Protein AF-A0A3C0JD34-F1 (afdb_monomer)

Radius of gyration: 11.87 Å; Cα contacts (8 Å, |Δi|>4): 28; chains: 1; bounding box: 24×22×36 Å

Mean predicted aligned error: 6.69 Å

Foldseek 3Di:
DDDPPPLVVLLVVLVVLVCQCPDPPNDVVSVVVLVVQCVVDVSNVVSNVVVVVD

Solvent-accessible surface area (backbone atoms only — not comparable to full-atom values): 3203 Å² total; per-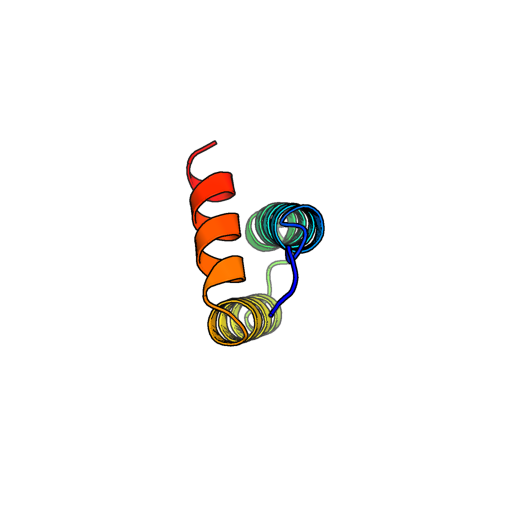residue (Å²): 142,76,78,85,73,66,65,67,58,40,39,51,53,29,52,52,49,51,56,44,69,72,34,96,79,55,43,74,66,56,53,52,52,48,53,50,50,41,70,74,34,73,65,35,43,56,26,34,58,54,56,77,72,107

Structure (mmCIF, N/CA/C/O backbone):
data_AF-A0A3C0JD34-F1
#
_entry.id   AF-A0A3C0JD34-F1
#
loop_
_atom_site.group_PDB
_atom_site.id
_atom_site.type_symbol
_atom_site.label_atom_id
_atom_site.label_alt_id
_atom_site.label_comp_id
_atom_site.label_asym_id
_atom_site.label_entity_id
_atom_site.label_seq_id
_atom_site.pdbx_PDB_ins_code
_atom_site.Cartn_x
_atom_site.Cartn_y
_atom_site.Cartn_z
_atom_site.occupancy
_atom_site.B_iso_or_equiv
_atom_site.auth_seq_id
_atom_site.auth_comp_id
_atom_site.auth_asym_id
_atom_site.auth_atom_id
_atom_site.pdbx_PDB_model_num
ATOM 1 N N . MET A 1 1 ? 13.627 -11.614 -24.922 1.00 35.56 1 MET A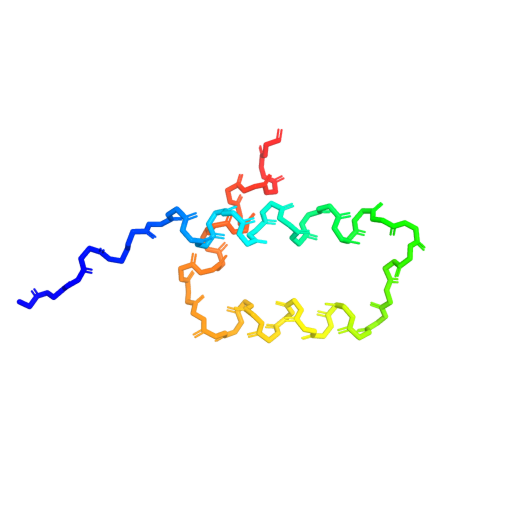 N 1
ATOM 2 C CA . MET A 1 1 ? 14.209 -10.963 -23.736 1.00 35.56 1 MET A CA 1
ATOM 3 C C . MET A 1 1 ? 13.548 -9.613 -23.560 1.00 35.56 1 MET A C 1
ATOM 5 O O . MET A 1 1 ? 13.897 -8.705 -24.287 1.00 35.56 1 MET A O 1
ATOM 9 N N . ASN A 1 2 ? 12.555 -9.425 -22.705 1.00 37.44 2 ASN A N 1
ATOM 10 C CA . ASN A 1 2 ? 11.845 -10.337 -21.815 1.00 37.44 2 ASN A CA 1
ATOM 11 C C . ASN A 1 2 ? 10.658 -9.528 -21.238 1.00 37.44 2 ASN A C 1
ATOM 13 O O . ASN A 1 2 ? 10.767 -8.312 -21.122 1.00 37.44 2 ASN A O 1
ATOM 17 N N . ASP A 1 3 ? 9.527 -10.209 -21.046 1.00 44.72 3 ASP A N 1
ATOM 18 C CA . ASP A 1 3 ? 8.327 -9.809 -20.296 1.00 44.72 3 ASP A CA 1
ATOM 19 C C . ASP A 1 3 ? 7.923 -8.321 -20.269 1.00 44.72 3 ASP A C 1
ATOM 21 O O . ASP A 1 3 ? 8.341 -7.512 -19.450 1.00 44.72 3 ASP A O 1
ATOM 25 N N . ASN A 1 4 ? 6.931 -8.018 -21.108 1.00 44.25 4 ASN A N 1
ATOM 26 C CA . ASN A 1 4 ? 5.880 -7.054 -20.801 1.00 44.25 4 ASN A CA 1
ATOM 27 C C . ASN A 1 4 ? 5.202 -7.493 -19.483 1.00 44.25 4 ASN A C 1
ATOM 29 O O . ASN A 1 4 ? 4.185 -8.188 -19.506 1.00 44.25 4 ASN A O 1
ATOM 33 N N . VAL A 1 5 ? 5.811 -7.175 -18.335 1.00 54.56 5 VAL A N 1
ATOM 34 C CA . VAL A 1 5 ? 5.158 -7.280 -17.029 1.00 54.56 5 VAL A CA 1
ATOM 35 C C . VAL A 1 5 ? 3.957 -6.360 -17.085 1.00 54.56 5 VAL A C 1
ATOM 37 O O . VAL A 1 5 ? 4.069 -5.140 -17.098 1.00 54.56 5 VAL A O 1
ATOM 40 N N . THR A 1 6 ? 2.790 -6.956 -17.260 1.00 54.31 6 THR A N 1
ATOM 41 C CA . THR A 1 6 ? 1.547 -6.225 -17.425 1.00 54.31 6 THR A CA 1
ATOM 42 C C . THR A 1 6 ? 1.324 -5.381 -16.159 1.00 54.31 6 THR A C 1
ATOM 44 O O . THR A 1 6 ? 1.086 -5.959 -15.098 1.00 54.31 6 THR A O 1
ATOM 47 N N . PRO A 1 7 ? 1.366 -4.035 -16.227 1.00 55.59 7 PRO A N 1
ATOM 48 C CA . PRO A 1 7 ? 1.289 -3.164 -15.045 1.00 55.59 7 PRO A CA 1
ATOM 49 C C . PRO A 1 7 ? -0.085 -3.193 -14.349 1.00 55.59 7 PRO A C 1
ATOM 51 O O . PRO A 1 7 ? -0.290 -2.548 -13.325 1.00 55.59 7 PRO A O 1
ATOM 54 N N . LEU A 1 8 ? -1.040 -3.962 -14.883 1.00 54.78 8 LEU A N 1
ATOM 55 C CA . LEU A 1 8 ? -2.395 -4.099 -14.354 1.00 54.78 8 LEU A CA 1
ATOM 56 C C . LEU A 1 8 ? -2.449 -4.864 -13.022 1.00 54.78 8 LEU A C 1
ATOM 58 O O . LEU A 1 8 ? -3.370 -4.625 -12.246 1.00 54.78 8 LEU A O 1
ATOM 62 N N . GLY A 1 9 ? -1.485 -5.757 -12.753 1.00 63.16 9 GLY A N 1
ATOM 63 C CA . GLY A 1 9 ? -1.354 -6.408 -11.443 1.00 63.16 9 GLY A CA 1
ATOM 64 C C . GLY A 1 9 ? -1.024 -5.369 -10.374 1.00 63.16 9 GLY A C 1
ATOM 65 O O . GLY A 1 9 ? -1.867 -5.033 -9.550 1.00 63.16 9 GLY A O 1
ATOM 66 N N . SER A 1 10 ? 0.137 -4.728 -10.518 1.00 74.31 10 SER A N 1
ATOM 67 C CA . SER A 1 10 ? 0.652 -3.719 -9.588 1.00 74.31 10 SER A CA 1
ATOM 68 C C . SER A 1 10 ? -0.280 -2.520 -9.376 1.00 74.31 10 SER A C 1
ATOM 70 O O . SER A 1 10 ? -0.373 -2.016 -8.262 1.00 74.31 10 SER A O 1
ATOM 72 N N . ALA A 1 11 ? -0.992 -2.055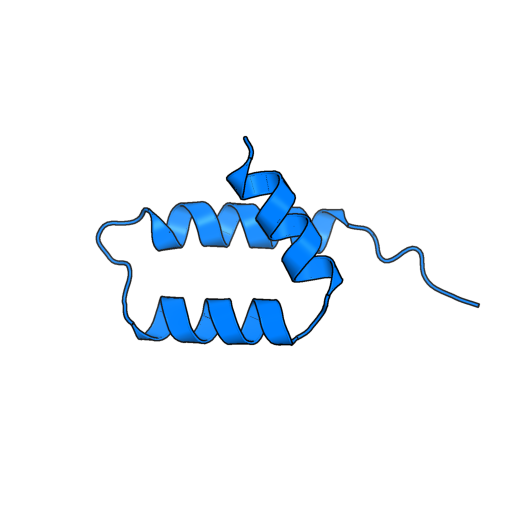 -10.411 1.00 77.75 11 ALA A N 1
ATOM 73 C CA . ALA A 1 11 ? -1.952 -0.951 -10.282 1.00 77.75 11 ALA A CA 1
ATOM 74 C C . ALA A 1 11 ? -3.191 -1.336 -9.455 1.00 77.75 11 ALA A C 1
ATOM 76 O O . ALA A 1 11 ? -3.709 -0.528 -8.682 1.00 77.75 11 ALA A O 1
ATOM 77 N N . ARG A 1 12 ? -3.660 -2.583 -9.590 1.00 80.62 12 ARG A N 1
ATOM 78 C CA . ARG A 1 12 ? -4.758 -3.107 -8.775 1.00 80.62 12 ARG A CA 1
ATOM 79 C C . ARG A 1 12 ? -4.327 -3.268 -7.318 1.00 80.62 12 ARG A C 1
ATOM 81 O O . ARG A 1 12 ? -5.084 -2.879 -6.429 1.00 80.62 12 ARG A O 1
ATOM 88 N N . ASP A 1 13 ? -3.127 -3.797 -7.090 1.00 83.75 13 ASP A N 1
ATOM 89 C CA . ASP A 1 13 ? -2.538 -3.924 -5.753 1.00 83.75 13 ASP A CA 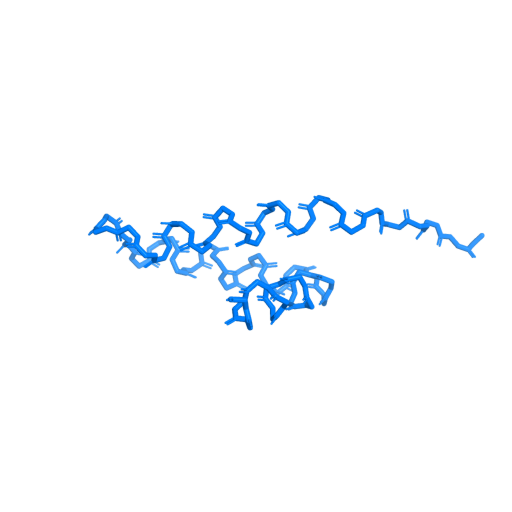1
ATOM 90 C C . ASP A 1 13 ? -2.336 -2.544 -5.096 1.00 83.75 13 ASP A C 1
ATOM 92 O O . ASP A 1 13 ? -2.715 -2.350 -3.942 1.00 83.75 13 ASP A O 1
ATOM 96 N N . ALA A 1 14 ? -1.858 -1.543 -5.846 1.00 85.38 14 ALA A N 1
ATOM 97 C CA . ALA A 1 14 ? -1.726 -0.163 -5.368 1.00 85.38 14 ALA A CA 1
ATOM 98 C C . ALA A 1 14 ? -3.073 0.445 -4.932 1.00 85.38 14 ALA A C 1
ATOM 100 O O . ALA A 1 14 ? -3.173 1.030 -3.854 1.00 85.38 14 ALA A O 1
ATOM 101 N N . GLY A 1 15 ? -4.136 0.259 -5.723 1.00 85.06 15 GLY A N 1
ATOM 102 C CA . GLY A 1 15 ? -5.481 0.712 -5.351 1.00 85.06 15 GLY A CA 1
ATOM 103 C C . GLY A 1 15 ? -6.030 0.009 -4.102 1.00 85.06 15 GLY A C 1
ATOM 104 O O . GLY A 1 15 ? -6.706 0.628 -3.277 1.00 85.06 15 GLY A O 1
ATOM 105 N N . GLN A 1 16 ? -5.705 -1.274 -3.920 1.00 86.69 16 GLN A N 1
ATOM 106 C CA . GLN A 1 16 ? -6.066 -2.017 -2.713 1.00 86.69 16 GLN A CA 1
ATOM 107 C C . GLN A 1 16 ? -5.332 -1.482 -1.476 1.00 86.69 16 GLN A C 1
ATOM 109 O O . GLN A 1 16 ? -5.960 -1.324 -0.427 1.00 86.69 16 GLN A O 1
ATOM 114 N N . TRP A 1 17 ? -4.038 -1.174 -1.597 1.00 89.62 17 TRP A N 1
ATOM 1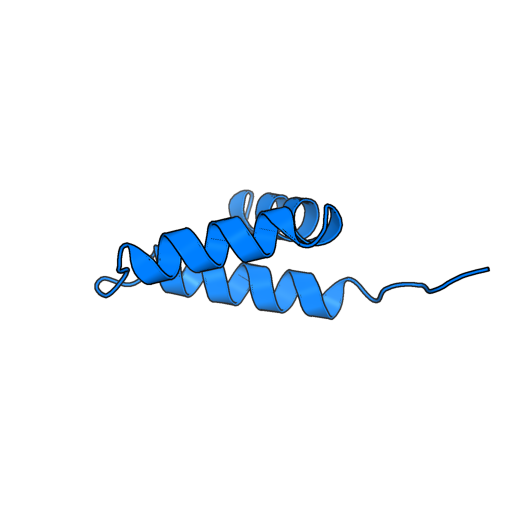15 C CA . TRP A 1 17 ? -3.257 -0.551 -0.526 1.00 89.62 17 TRP A CA 1
ATOM 116 C C . TRP A 1 17 ? -3.780 0.837 -0.157 1.00 89.62 17 TRP A C 1
ATOM 118 O O . TRP A 1 17 ? -3.858 1.154 1.027 1.00 89.62 17 TRP A O 1
ATOM 128 N N . TRP A 1 18 ? -4.235 1.626 -1.134 1.00 87.31 18 TRP A N 1
ATOM 129 C CA . TRP A 1 18 ? -4.839 2.936 -0.883 1.00 87.31 18 TRP A CA 1
ATOM 130 C C . TRP A 1 18 ? -6.094 2.807 -0.017 1.00 87.31 18 TRP A C 1
ATOM 132 O O . TRP A 1 18 ? -6.214 3.451 1.023 1.00 87.31 18 TRP A O 1
ATOM 142 N N . ALA A 1 19 ? -7.001 1.899 -0.385 1.00 88.06 19 ALA A N 1
ATOM 143 C CA . ALA A 1 19 ? -8.198 1.630 0.407 1.00 88.06 19 ALA A CA 1
ATOM 144 C C . ALA A 1 19 ? -7.867 1.130 1.827 1.00 88.06 19 ALA A C 1
ATOM 146 O O . ALA A 1 19 ? -8.549 1.504 2.778 1.00 88.06 19 ALA A O 1
ATOM 147 N N . ARG A 1 20 ? -6.814 0.316 1.974 1.00 87.19 20 ARG A N 1
ATOM 148 C CA . ARG A 1 20 ? -6.332 -0.219 3.257 1.00 87.19 20 ARG A CA 1
ATOM 149 C C . ARG A 1 20 ? -5.731 0.848 4.170 1.00 87.19 20 ARG A C 1
ATOM 151 O O . ARG A 1 20 ? -6.110 0.928 5.334 1.00 87.19 20 ARG A O 1
ATOM 158 N N . LEU A 1 21 ? -4.856 1.702 3.640 1.00 86.19 21 LEU A N 1
ATOM 159 C CA . LEU A 1 21 ? -4.215 2.787 4.391 1.00 86.19 21 LEU A CA 1
ATOM 160 C C . LEU A 1 21 ? -5.211 3.879 4.806 1.00 86.19 21 LEU A C 1
ATOM 162 O O . LEU A 1 21 ? -5.029 4.512 5.845 1.00 86.19 21 LEU A O 1
ATOM 166 N N . HIS A 1 22 ? -6.275 4.073 4.022 1.00 86.19 22 HIS A N 1
ATOM 167 C CA . HIS A 1 22 ? -7.384 4.971 4.350 1.00 86.19 22 HIS A CA 1
ATOM 168 C C . HIS A 1 22 ? -8.479 4.317 5.210 1.00 86.19 22 HIS A C 1
ATOM 170 O O . HIS A 1 22 ? -9.402 5.008 5.651 1.00 86.19 22 HIS A O 1
ATOM 176 N N . ALA A 1 23 ? -8.407 3.008 5.464 1.00 86.88 23 ALA A N 1
ATOM 177 C CA . ALA A 1 23 ? -9.356 2.336 6.337 1.00 86.88 23 ALA A CA 1
ATOM 178 C C . ALA A 1 23 ? -9.085 2.694 7.812 1.00 86.88 23 ALA A C 1
ATOM 180 O O . ALA A 1 23 ? -7.928 2.803 8.227 1.00 86.88 23 ALA A O 1
ATOM 181 N N . PRO A 1 24 ? -10.131 2.808 8.651 1.00 83.12 24 PRO A N 1
ATOM 182 C CA . PRO A 1 24 ? -9.968 3.056 10.086 1.00 83.12 24 PRO A CA 1
ATOM 183 C C . PRO A 1 24 ? -9.282 1.893 10.826 1.00 83.12 24 PRO A C 1
ATOM 185 O O . PRO A 1 24 ? -8.792 2.082 11.934 1.00 83.12 24 PRO A O 1
ATOM 188 N N . ASP A 1 25 ? -9.221 0.715 10.201 1.00 85.94 25 ASP A N 1
ATOM 189 C CA . ASP A 1 25 ? -8.569 -0.500 10.705 1.00 85.94 25 ASP A CA 1
ATOM 190 C C . ASP A 1 25 ? -7.100 -0.626 10.248 1.00 85.94 25 ASP A C 1
ATOM 192 O O . ASP A 1 25 ? -6.492 -1.688 10.364 1.00 85.94 25 ASP A O 1
ATOM 196 N N . CYS A 1 26 ? -6.507 0.442 9.697 1.00 86.62 26 CYS A N 1
ATOM 197 C CA . CYS A 1 26 ? -5.105 0.431 9.285 1.00 86.62 26 CYS A CA 1
ATOM 198 C C . CYS A 1 26 ? -4.197 0.138 10.491 1.00 86.62 26 CYS A C 1
ATOM 200 O O . CYS A 1 26 ? -3.970 0.984 11.360 1.00 86.62 26 CYS A O 1
ATOM 202 N N . THR A 1 27 ? -3.617 -1.059 10.513 1.00 88.56 27 THR A N 1
ATOM 203 C CA . THR A 1 27 ? -2.692 -1.486 11.565 1.00 88.56 27 THR A CA 1
ATOM 204 C C . THR A 1 27 ? -1.237 -1.204 11.178 1.00 88.56 27 THR A C 1
ATOM 206 O O . THR A 1 27 ? -0.910 -1.084 9.995 1.00 88.56 27 THR A O 1
ATOM 209 N N . PRO A 1 28 ? -0.311 -1.136 12.151 1.00 86.19 28 PRO A N 1
ATOM 210 C CA . PRO A 1 28 ? 1.122 -1.072 11.856 1.00 86.19 28 PRO A CA 1
ATOM 211 C C . PRO A 1 28 ? 1.632 -2.280 11.048 1.00 86.19 28 PRO A C 1
ATOM 213 O O . PRO A 1 28 ? 2.586 -2.134 10.293 1.00 86.19 28 PRO A O 1
ATOM 216 N N . ALA A 1 29 ? 0.986 -3.447 11.154 1.00 87.06 29 ALA A N 1
ATOM 217 C CA . ALA A 1 29 ? 1.320 -4.618 10.341 1.00 87.06 29 ALA A CA 1
ATOM 218 C C . ALA A 1 29 ? 0.976 -4.416 8.854 1.00 87.06 29 ALA A C 1
ATOM 220 O O . ALA A 1 29 ? 1.734 -4.842 7.988 1.00 87.06 29 ALA A O 1
ATOM 221 N N . ASP A 1 30 ? -0.133 -3.732 8.564 1.00 88.50 30 ASP A N 1
ATOM 222 C CA . ASP A 1 30 ? -0.546 -3.388 7.199 1.00 88.50 30 ASP A CA 1
ATOM 223 C C . ASP A 1 30 ? 0.470 -2.424 6.558 1.00 88.50 30 ASP A C 1
ATOM 225 O O . ASP A 1 30 ? 0.896 -2.620 5.424 1.00 88.50 30 ASP A O 1
ATOM 229 N N . ARG A 1 31 ? 0.971 -1.458 7.342 1.00 85.81 31 ARG A N 1
ATOM 230 C CA . ARG A 1 31 ? 2.020 -0.521 6.911 1.00 85.81 31 ARG A CA 1
ATOM 231 C C . ARG A 1 31 ? 3.353 -1.223 6.615 1.00 85.81 31 ARG A C 1
ATOM 233 O O . ARG A 1 31 ? 3.944 -0.966 5.575 1.00 85.81 31 ARG A O 1
ATOM 240 N N . ALA A 1 32 ? 3.772 -2.164 7.465 1.00 90.12 32 ALA A N 1
ATOM 241 C CA . ALA A 1 32 ? 4.982 -2.955 7.230 1.00 90.12 32 ALA A CA 1
ATOM 242 C C . ALA A 1 32 ? 4.866 -3.851 5.982 1.00 90.12 32 ALA A C 1
ATOM 244 O O . ALA A 1 32 ? 5.816 -3.977 5.215 1.00 90.12 32 ALA A O 1
ATOM 245 N N . ALA A 1 33 ? 3.693 -4.447 5.751 1.00 88.06 33 ALA A N 1
ATOM 246 C CA . ALA A 1 33 ? 3.430 -5.244 4.555 1.00 88.06 33 ALA A CA 1
ATOM 247 C C . ALA A 1 33 ? 3.367 -4.384 3.278 1.00 88.06 33 ALA A C 1
ATOM 249 O O . ALA A 1 33 ? 3.777 -4.838 2.211 1.00 88.06 33 ALA A O 1
ATOM 250 N N . PHE A 1 34 ? 2.907 -3.136 3.386 1.00 87.62 34 PHE A N 1
ATOM 251 C CA . PHE A 1 34 ? 2.972 -2.164 2.299 1.00 87.62 34 PHE A CA 1
ATOM 252 C C . PHE A 1 34 ? 4.419 -1.774 1.960 1.00 87.62 34 PHE A C 1
ATOM 254 O O . PHE A 1 34 ? 4.792 -1.756 0.789 1.00 87.62 34 PHE A O 1
ATOM 261 N N . GLU A 1 35 ? 5.254 -1.515 2.969 1.00 89.31 35 GLU A N 1
ATOM 262 C CA . GLU A 1 35 ? 6.680 -1.215 2.774 1.00 89.31 35 GLU A CA 1
ATOM 263 C C . GLU A 1 35 ? 7.437 -2.395 2.143 1.00 89.31 35 GLU A C 1
ATOM 265 O O . GLU A 1 35 ? 8.233 -2.189 1.226 1.00 89.31 35 GLU A O 1
ATOM 270 N N . ASP A 1 36 ? 7.144 -3.628 2.567 1.00 90.19 36 ASP A N 1
ATOM 271 C CA . ASP A 1 36 ? 7.692 -4.850 1.961 1.00 90.19 36 ASP A CA 1
ATOM 272 C C . ASP A 1 36 ? 7.263 -4.995 0.492 1.00 90.19 36 ASP A C 1
ATOM 274 O O . ASP A 1 36 ? 8.086 -5.252 -0.388 1.00 90.19 36 ASP A O 1
ATOM 278 N N . TRP A 1 37 ? 5.989 -4.718 0.196 1.00 87.88 37 TRP A N 1
ATOM 279 C CA . TRP A 1 37 ? 5.472 -4.729 -1.170 1.00 87.88 37 TRP A CA 1
ATOM 280 C C . TRP A 1 37 ? 6.147 -3.672 -2.059 1.00 87.88 37 TRP A C 1
ATOM 282 O O . TRP A 1 37 ? 6.519 -3.986 -3.192 1.00 87.88 37 TRP A O 1
ATOM 292 N N . LEU A 1 38 ? 6.379 -2.455 -1.556 1.00 88.00 38 LEU A N 1
ATOM 293 C CA 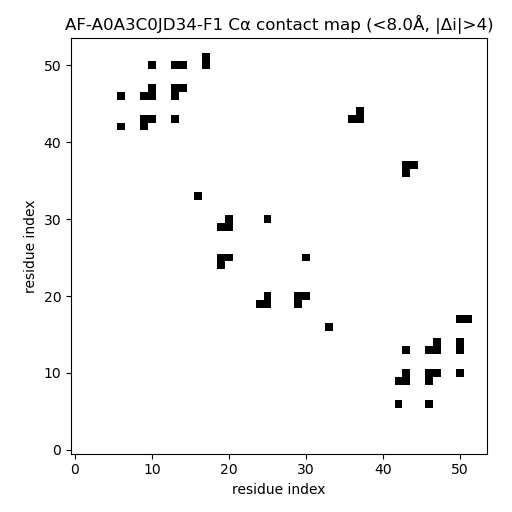. LEU A 1 38 ? 7.139 -1.424 -2.276 1.00 88.00 38 LEU A CA 1
ATOM 294 C C . LEU A 1 38 ? 8.600 -1.841 -2.507 1.00 88.00 38 LEU A C 1
ATOM 296 O O . LEU A 1 38 ? 9.145 -1.601 -3.586 1.00 88.00 38 LEU A O 1
ATOM 300 N N . ALA A 1 39 ? 9.230 -2.476 -1.517 1.00 88.31 39 ALA A N 1
ATOM 301 C CA . ALA A 1 39 ? 10.612 -2.943 -1.605 1.00 88.31 39 ALA A CA 1
ATOM 302 C C . ALA A 1 39 ? 10.783 -4.148 -2.548 1.00 88.31 39 ALA A C 1
ATOM 304 O O . ALA A 1 39 ? 11.872 -4.353 -3.089 1.00 88.31 39 ALA A O 1
ATOM 305 N N . ALA A 1 40 ? 9.721 -4.925 -2.777 1.00 87.00 40 ALA A N 1
ATOM 306 C CA . ALA A 1 40 ? 9.758 -6.122 -3.612 1.00 87.00 40 ALA A CA 1
ATOM 307 C C . ALA A 1 40 ? 10.026 -5.825 -5.099 1.00 87.00 40 ALA A C 1
ATOM 309 O O . ALA A 1 40 ? 10.667 -6.634 -5.773 1.00 87.00 40 ALA A O 1
ATOM 310 N N . ALA A 1 41 ? 9.551 -4.689 -5.627 1.00 85.88 41 ALA A N 1
AT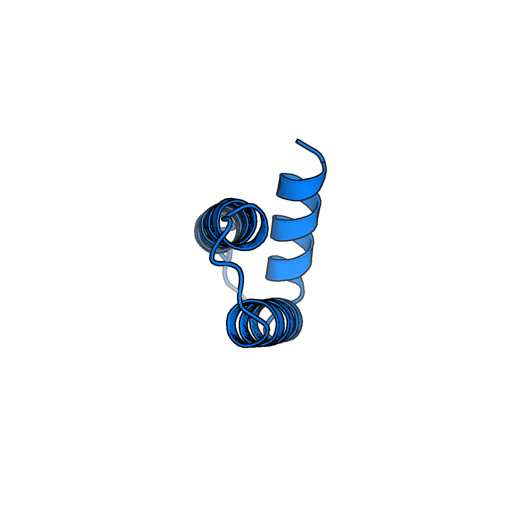OM 311 C CA . ALA A 1 41 ? 9.811 -4.303 -7.013 1.00 85.88 41 ALA A CA 1
ATOM 312 C C . ALA A 1 41 ? 9.667 -2.789 -7.254 1.00 85.88 41 ALA A C 1
ATOM 314 O O . ALA A 1 41 ? 8.672 -2.193 -6.841 1.00 85.88 41 ALA A O 1
ATOM 315 N N . PRO A 1 42 ? 10.558 -2.168 -8.052 1.00 83.25 42 PRO A N 1
ATOM 316 C CA . PRO A 1 42 ? 10.423 -0.756 -8.419 1.00 83.25 42 PRO A CA 1
ATOM 317 C C . PRO A 1 42 ? 9.122 -0.455 -9.190 1.00 83.25 42 PRO A C 1
ATOM 319 O O . PRO A 1 42 ? 8.568 0.630 -9.048 1.00 83.25 42 PRO A O 1
ATOM 322 N N . ALA A 1 43 ? 8.568 -1.430 -9.922 1.00 84.81 43 ALA A N 1
ATOM 323 C CA . ALA A 1 43 ? 7.281 -1.289 -10.611 1.00 84.81 43 ALA A CA 1
ATOM 324 C C . ALA A 1 43 ? 6.084 -1.112 -9.649 1.00 84.81 43 ALA A C 1
ATOM 326 O O . ALA A 1 43 ? 5.068 -0.526 -10.026 1.00 84.81 43 ALA A O 1
ATOM 327 N N . HIS A 1 44 ? 6.181 -1.605 -8.407 1.00 85.44 44 HIS A N 1
ATOM 328 C CA . HIS A 1 44 ? 5.164 -1.381 -7.373 1.00 85.44 44 HIS A CA 1
ATOM 329 C C . HIS A 1 44 ? 5.175 0.071 -6.891 1.00 85.44 44 HIS A C 1
ATOM 331 O O . HIS A 1 44 ? 4.117 0.667 -6.702 1.00 85.44 44 HIS A O 1
ATOM 337 N N . VAL A 1 45 ? 6.367 0.666 -6.780 1.00 86.62 45 VAL A N 1
ATOM 338 C CA . VAL A 1 45 ? 6.541 2.082 -6.431 1.00 86.62 45 VAL A CA 1
ATOM 339 C C . VAL A 1 45 ? 5.924 2.981 -7.500 1.00 86.62 45 VAL A C 1
ATOM 341 O O . VAL A 1 45 ? 5.175 3.896 -7.172 1.00 86.62 45 VAL A O 1
ATOM 344 N N . GLU A 1 46 ? 6.177 2.703 -8.782 1.00 86.12 46 GLU A N 1
ATOM 345 C CA . GLU A 1 46 ? 5.585 3.470 -9.887 1.0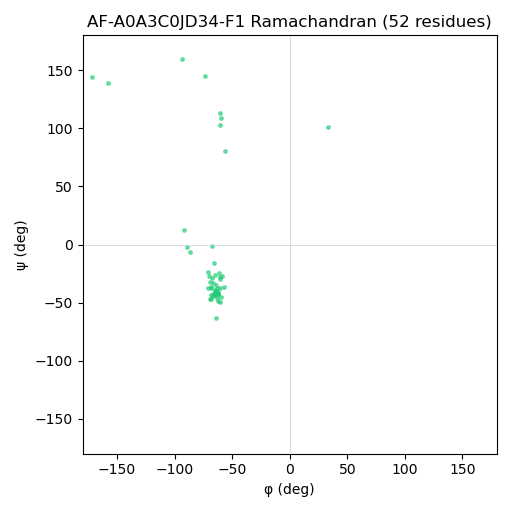0 86.12 46 GLU A CA 1
ATOM 346 C C . GLU A 1 46 ? 4.052 3.374 -9.905 1.00 86.12 46 GLU A C 1
ATOM 348 O O . GLU A 1 46 ? 3.369 4.384 -10.091 1.00 86.12 46 GLU A O 1
ATOM 353 N N . ALA A 1 47 ? 3.502 2.181 -9.655 1.00 86.56 47 ALA A N 1
ATOM 354 C CA . ALA A 1 47 ? 2.060 1.976 -9.550 1.00 86.56 47 ALA A CA 1
ATOM 355 C C . ALA A 1 47 ? 1.448 2.718 -8.347 1.00 86.56 47 ALA A C 1
ATOM 357 O O . ALA A 1 47 ? 0.399 3.347 -8.491 1.00 86.56 47 ALA A O 1
ATOM 358 N N . TRP A 1 48 ? 2.113 2.699 -7.185 1.00 86.62 48 TRP A N 1
ATOM 359 C CA . TRP A 1 48 ? 1.689 3.446 -5.997 1.00 86.62 48 TRP A CA 1
ATOM 360 C C . TRP A 1 48 ? 1.692 4.958 -6.229 1.00 86.62 48 TRP A C 1
ATOM 362 O O . TRP A 1 48 ? 0.689 5.623 -5.978 1.00 86.62 48 TRP A O 1
ATOM 372 N N . LEU A 1 49 ? 2.785 5.494 -6.780 1.00 86.56 49 LEU A N 1
ATOM 373 C CA . LEU A 1 49 ? 2.915 6.919 -7.099 1.00 86.56 49 LEU A CA 1
ATOM 374 C C . LEU A 1 49 ? 1.866 7.390 -8.111 1.00 86.56 49 LEU A C 1
ATOM 376 O O . LEU A 1 49 ? 1.479 8.558 -8.097 1.00 86.56 49 LEU A O 1
ATOM 380 N N . HIS A 1 50 ? 1.416 6.510 -9.006 1.00 85.31 50 HIS A N 1
ATOM 381 C CA . HIS A 1 50 ? 0.325 6.827 -9.918 1.00 85.31 50 HIS A CA 1
ATOM 382 C C . HIS A 1 50 ? -1.009 6.961 -9.175 1.00 85.31 50 HIS A C 1
ATOM 384 O O . HIS A 1 50 ? -1.705 7.948 -9.386 1.00 85.31 50 HIS A O 1
ATOM 390 N N . VAL A 1 51 ? -1.328 6.016 -8.281 1.00 84.94 5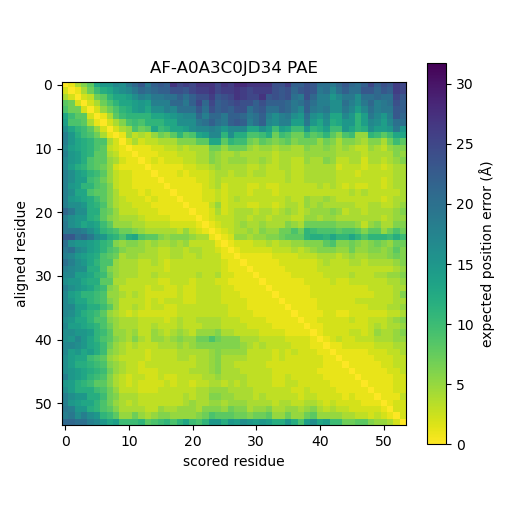1 VAL A N 1
ATOM 391 C CA . VAL A 1 51 ? -2.562 6.033 -7.476 1.00 84.94 51 VAL A CA 1
ATOM 392 C C . VAL A 1 51 ? -2.593 7.226 -6.518 1.00 84.94 51 VAL A C 1
ATOM 394 O O . VAL A 1 51 ? -3.604 7.917 -6.471 1.00 84.94 51 VAL A O 1
ATOM 397 N N . GLU A 1 52 ? -1.485 7.529 -5.835 1.00 85.38 52 GLU A N 1
ATOM 398 C CA . GLU A 1 52 ? -1.388 8.644 -4.875 1.00 85.38 52 GLU A CA 1
ATOM 399 C C . GLU A 1 52 ? -1.622 10.024 -5.496 1.00 85.38 52 GLU A C 1
ATOM 401 O O . GLU A 1 52 ? -2.018 10.972 -4.819 1.00 85.38 52 GLU A O 1
ATOM 406 N N . ARG A 1 53 ? -1.391 10.144 -6.803 1.00 81.50 53 ARG A N 1
ATOM 407 C CA . ARG A 1 53 ? -1.574 11.387 -7.552 1.00 81.50 53 ARG A CA 1
ATOM 408 C C . ARG A 1 53 ? -2.982 11.573 -8.124 1.00 81.50 53 ARG A C 1
ATOM 410 O O . ARG A 1 53 ? -3.200 12.590 -8.788 1.00 81.50 53 ARG A O 1
ATOM 417 N N . THR A 1 54 ? -3.878 10.607 -7.930 1.00 66.50 54 THR A N 1
ATOM 418 C CA . THR A 1 54 ? -5.258 10.618 -8.451 1.00 66.50 54 THR A CA 1
ATOM 419 C C . THR A 1 54 ? -6.226 11.167 -7.418 1.00 66.50 54 THR A C 1
ATOM 421 O O . THR A 1 54 ? -7.097 11.968 -7.824 1.00 66.50 54 THR A O 1
#

Sequence (54 aa):
MNDNVTPLGSARDAGQWWARLHAPDCTPADRAAFEDWLAAAPAHVEAWLHVERT

Secondary structure (DSSP, 8-state):
------THHHHHHHHHHHHHHTSTT--HHHHHHHHHHHHH-HHHHHHHHHHHT-

pLDDT: mean 79.5, std 14.43, range [35.56, 90.19]

Nearest PDB structures (foldseek):
  5cam-assembly1_C  TM=9.233E-01  e=6.950E-02  Pseudomonas putida
  5cos-assembly2_B  TM=9.740E-01  e=1.236E-01  Pseudomonas capeferrum